Protein AF-K6YVU1-F1 (afdb_monomer_lite)

pLDDT: mean 83.22, std 13.0, range [44.31, 94.94]

Sequence (65 aa):
MIAIVNISPKHTPAHGLNQYALKSDRVILCTFWHIRTCDSKTQLLIDAAEAYKNYKAEKSIGEAA

Radius of gyration: 13.1 Å; chains: 1; bounding box: 28×25×40 Å

Structure (mmCIF, N/CA/C/O backbone):
data_AF-K6YVU1-F1
#
_entry.id   AF-K6YVU1-F1
#
loop_
_atom_site.group_PDB
_atom_site.id
_atom_site.type_symbol
_atom_site.label_atom_id
_atom_site.label_alt_id
_atom_site.label_comp_id
_atom_site.label_asym_id
_atom_site.label_entity_id
_atom_site.label_seq_id
_atom_site.pdbx_PDB_ins_code
_atom_site.Cartn_x
_atom_site.Cartn_y
_atom_site.Cartn_z
_atom_site.occupancy
_atom_site.B_iso_or_equiv
_atom_site.auth_seq_id
_atom_site.auth_comp_id
_atom_site.auth_asym_id
_atom_site.auth_atom_id
_atom_site.pdbx_PDB_model_num
ATOM 1 N N . MET A 1 1 ? -6.386 -12.014 7.318 1.00 77.31 1 MET A N 1
ATOM 2 C CA . MET A 1 1 ? -5.270 -12.056 6.334 1.00 77.31 1 MET A CA 1
ATOM 3 C C . MET A 1 1 ? -4.872 -10.632 5.977 1.00 77.31 1 MET A C 1
ATOM 5 O O . MET A 1 1 ? -5.772 -9.837 5.735 1.00 77.31 1 MET A O 1
ATOM 9 N N . ILE A 1 2 ? -3.574 -10.307 5.925 1.00 86.88 2 ILE A N 1
ATOM 10 C CA . ILE A 1 2 ? -3.094 -8.982 5.484 1.00 86.88 2 ILE A CA 1
ATOM 11 C C . ILE A 1 2 ? -2.545 -9.089 4.059 1.00 86.88 2 ILE A C 1
ATOM 13 O O . ILE A 1 2 ? -1.785 -10.010 3.765 1.00 86.88 2 ILE A O 1
ATOM 17 N N . ALA A 1 3 ? -2.932 -8.163 3.182 1.00 90.75 3 ALA A N 1
ATOM 18 C CA . ALA A 1 3 ? -2.470 -8.118 1.797 1.00 90.75 3 ALA A CA 1
ATOM 19 C C . ALA A 1 3 ? -2.161 -6.686 1.345 1.00 90.75 3 ALA A C 1
ATOM 21 O O . ALA A 1 3 ? -2.866 -5.746 1.709 1.00 90.75 3 ALA A O 1
ATOM 22 N N . ILE A 1 4 ? -1.137 -6.544 0.500 1.00 91.06 4 ILE A N 1
ATOM 23 C CA . ILE A 1 4 ? -0.798 -5.303 -0.202 1.00 91.06 4 ILE A CA 1
ATOM 24 C C . ILE A 1 4 ? -1.190 -5.486 -1.664 1.00 91.06 4 ILE A C 1
ATOM 26 O O . ILE A 1 4 ? -0.712 -6.402 -2.332 1.00 91.06 4 ILE A O 1
ATOM 30 N N . VAL A 1 5 ? -2.080 -4.630 -2.158 1.00 89.94 5 VAL A N 1
ATOM 31 C CA . VAL A 1 5 ? -2.661 -4.758 -3.498 1.00 89.94 5 VAL A CA 1
ATOM 32 C C . VAL A 1 5 ? -2.368 -3.499 -4.295 1.00 89.94 5 VAL A C 1
ATOM 34 O O . VAL A 1 5 ? -2.701 -2.407 -3.850 1.00 89.94 5 VAL A O 1
ATOM 37 N N . ASN A 1 6 ? -1.766 -3.646 -5.475 1.00 89.44 6 ASN A N 1
ATOM 38 C CA . ASN A 1 6 ? -1.629 -2.535 -6.415 1.00 89.44 6 ASN A CA 1
ATOM 39 C C . ASN A 1 6 ? -3.019 -2.154 -6.952 1.00 89.44 6 ASN A C 1
ATOM 41 O O . ASN A 1 6 ? -3.731 -3.018 -7.464 1.00 89.44 6 ASN A O 1
ATOM 45 N N . ILE A 1 7 ? -3.394 -0.883 -6.820 1.00 89.12 7 ILE A N 1
ATOM 46 C CA . ILE A 1 7 ? -4.683 -0.338 -7.274 1.00 89.12 7 ILE A CA 1
ATOM 47 C C . ILE A 1 7 ? -4.529 0.706 -8.390 1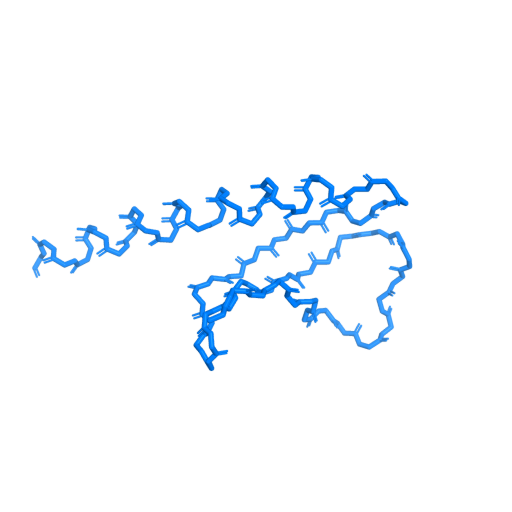.00 89.12 7 ILE A C 1
ATOM 49 O O . ILE A 1 7 ? -5.518 1.300 -8.815 1.00 89.12 7 ILE A O 1
ATOM 53 N N . SER A 1 8 ? -3.311 0.923 -8.890 1.00 82.88 8 SER A N 1
ATOM 54 C CA . SER A 1 8 ? -3.057 1.788 -10.043 1.00 82.88 8 SER A CA 1
ATOM 55 C C . SER A 1 8 ? -3.713 1.264 -11.338 1.00 82.88 8 SER A C 1
ATOM 57 O O . SER A 1 8 ? -3.974 0.064 -11.460 1.00 82.88 8 SER A O 1
ATOM 59 N N . PRO A 1 9 ? -3.975 2.141 -12.337 1.00 71.38 9 PRO A N 1
ATOM 60 C CA . PRO A 1 9 ? -4.646 1.761 -13.580 1.00 71.38 9 PRO A CA 1
ATOM 61 C C . PRO A 1 9 ? -3.940 0.609 -14.309 1.00 71.38 9 PRO A C 1
ATOM 63 O O . PRO A 1 9 ? -2.716 0.490 -14.252 1.00 71.38 9 PRO A O 1
ATOM 66 N N . LYS A 1 10 ? -4.721 -0.199 -15.047 1.00 59.53 10 LYS A N 1
ATOM 67 C CA . LYS A 1 10 ? -4.321 -1.464 -15.711 1.00 59.53 10 LYS A CA 1
ATOM 68 C C . LYS A 1 10 ? -3.031 -1.412 -16.549 1.00 59.53 10 LYS A C 1
ATOM 70 O O . LYS A 1 10 ? -2.444 -2.460 -16.792 1.00 59.53 10 LYS A O 1
ATOM 75 N N . HIS A 1 11 ? -2.580 -0.233 -16.969 1.00 58.88 11 HIS A N 1
ATOM 76 C CA . HIS A 1 11 ? -1.330 -0.018 -17.704 1.00 58.88 11 HIS A CA 1
ATOM 77 C C . HIS A 1 11 ? -0.199 0.478 -16.802 1.00 58.88 11 HIS A C 1
ATOM 79 O O . HIS A 1 11 ? 0.495 1.434 -17.140 1.00 58.88 11 HIS A O 1
ATOM 85 N N . THR A 1 12 ? -0.025 -0.132 -15.630 1.00 61.66 12 THR A N 1
ATOM 86 C CA . THR A 1 12 ? 1.024 0.314 -14.717 1.00 61.66 12 THR A CA 1
ATOM 87 C C . THR A 1 12 ?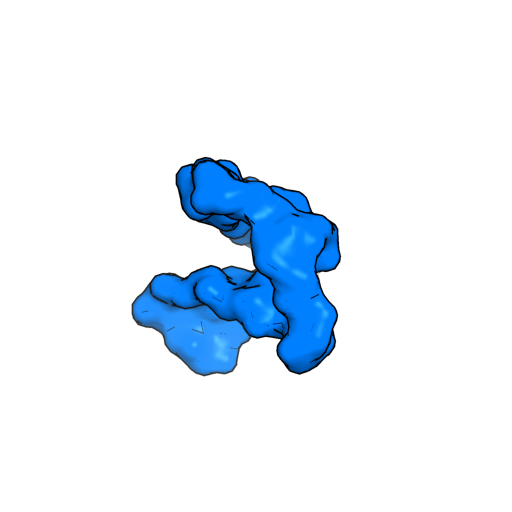 2.387 -0.225 -15.159 1.00 61.66 12 THR A C 1
ATOM 89 O O . THR A 1 12 ? 2.560 -1.447 -15.191 1.00 61.66 12 THR A O 1
ATOM 92 N N . PRO A 1 13 ? 3.361 0.638 -15.502 1.00 63.62 13 PRO A N 1
ATOM 93 C CA . PRO A 1 13 ? 4.679 0.192 -15.940 1.00 63.62 13 PRO A CA 1
ATOM 94 C C 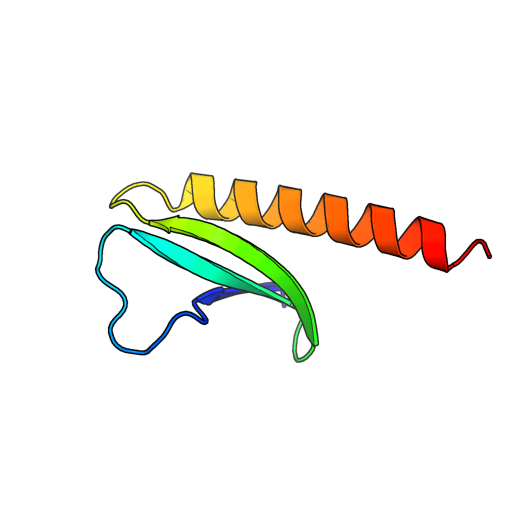. PRO A 1 13 ? 5.395 -0.638 -14.858 1.00 63.62 13 PRO A C 1
ATOM 96 O O . PRO A 1 13 ? 5.113 -0.533 -13.659 1.00 63.62 13 PRO A O 1
ATOM 99 N N . ALA A 1 14 ? 6.336 -1.493 -15.279 1.00 65.75 14 ALA A N 1
ATOM 100 C CA . ALA A 1 14 ? 7.175 -2.286 -14.368 1.00 65.75 14 ALA A CA 1
ATOM 101 C C . ALA A 1 14 ? 7.996 -1.403 -13.405 1.00 65.75 14 ALA A C 1
ATOM 103 O O . ALA A 1 14 ? 8.385 -1.860 -12.331 1.00 65.75 14 ALA A O 1
ATOM 104 N N . HIS A 1 15 ? 8.177 -0.133 -13.774 1.00 67.00 15 HIS A N 1
ATOM 105 C CA . HIS A 1 15 ? 8.860 0.907 -13.021 1.00 67.00 15 HIS A CA 1
ATOM 106 C C . HIS A 1 15 ? 7.979 2.147 -12.917 1.00 67.00 15 HIS A C 1
ATOM 108 O O . HIS A 1 15 ? 7.336 2.508 -13.900 1.00 67.00 15 HIS A O 1
ATOM 114 N N . GLY A 1 16 ? 7.985 2.825 -11.772 1.00 80.06 16 GLY A N 1
ATOM 115 C CA . GLY A 1 16 ? 7.265 4.089 -11.596 1.00 80.06 16 GLY A CA 1
ATOM 116 C C . GLY A 1 16 ? 6.461 4.163 -10.304 1.00 80.06 16 GLY A C 1
ATOM 117 O O . GLY A 1 16 ? 6.460 3.236 -9.497 1.00 80.06 16 GLY A O 1
ATOM 118 N N . LEU A 1 17 ? 5.805 5.301 -10.094 1.00 86.00 17 LEU A N 1
ATOM 119 C CA . LEU A 1 17 ? 5.023 5.563 -8.893 1.00 86.00 17 LEU A CA 1
ATOM 120 C C . LEU A 1 17 ? 3.636 4.920 -9.000 1.00 86.00 17 LEU A C 1
ATOM 122 O O . LEU A 1 17 ? 2.834 5.307 -9.849 1.00 86.00 17 LEU A O 1
ATOM 126 N N . ASN A 1 18 ? 3.350 3.979 -8.102 1.00 89.06 18 ASN A N 1
ATOM 127 C CA . ASN A 1 18 ? 2.076 3.272 -8.042 1.00 89.06 18 ASN A CA 1
ATOM 128 C C . ASN A 1 18 ? 1.394 3.491 -6.697 1.00 89.06 18 ASN A C 1
ATOM 130 O O . ASN A 1 18 ? 2.046 3.718 -5.679 1.00 89.06 18 ASN A O 1
ATOM 134 N N . GLN A 1 19 ? 0.075 3.368 -6.697 1.00 91.38 19 GLN A N 1
ATOM 135 C CA . GLN A 1 19 ? -0.743 3.410 -5.504 1.00 91.38 19 GLN A CA 1
ATOM 136 C C . GLN A 1 19 ? -1.104 1.986 -5.090 1.00 91.38 19 GLN A C 1
ATOM 138 O O . GLN A 1 19 ? -1.539 1.163 -5.901 1.00 91.38 19 GLN A O 1
ATOM 143 N N . TYR A 1 20 ? -0.945 1.710 -3.806 1.00 92.38 20 TYR A N 1
ATOM 144 C CA . TYR A 1 20 ? -1.230 0.429 -3.188 1.00 92.38 20 TYR A CA 1
ATOM 145 C C . TYR A 1 20 ? -2.267 0.597 -2.084 1.00 92.38 20 TYR A C 1
ATOM 147 O O . TYR A 1 20 ? -2.357 1.641 -1.440 1.00 92.38 20 TYR A O 1
ATOM 155 N N . ALA A 1 21 ? -3.043 -0.455 -1.855 1.00 93.12 21 ALA A N 1
ATOM 156 C CA . ALA A 1 21 ? -3.951 -0.579 -0.729 1.00 93.12 21 ALA A CA 1
ATOM 157 C C . ALA A 1 21 ? -3.432 -1.647 0.233 1.00 93.12 21 ALA A C 1
ATOM 159 O O . ALA A 1 21 ? -3.174 -2.783 -0.181 1.00 93.12 21 ALA A O 1
ATOM 160 N N . LEU A 1 22 ? -3.343 -1.300 1.516 1.00 94.38 22 LEU A N 1
ATOM 161 C CA . LEU A 1 22 ? -3.181 -2.268 2.591 1.00 94.38 22 LEU A CA 1
ATOM 162 C C . LEU A 1 22 ? -4.565 -2.750 3.026 1.00 94.38 22 LEU A C 1
ATOM 164 O O . LEU A 1 22 ? -5.419 -1.961 3.435 1.00 94.38 22 LEU A O 1
ATOM 168 N N . LYS A 1 23 ? -4.791 -4.057 2.936 1.00 93.75 23 LYS A N 1
ATOM 169 C CA . LYS A 1 23 ? -6.064 -4.700 3.258 1.00 93.75 23 LYS A CA 1
ATOM 170 C C . LYS A 1 23 ? -5.923 -5.658 4.426 1.00 93.75 23 LYS A C 1
ATOM 172 O O . LYS A 1 23 ? -4.958 -6.417 4.481 1.00 93.75 23 LYS A O 1
ATOM 177 N N . SER A 1 24 ? -6.937 -5.674 5.288 1.00 92.56 24 SER A N 1
ATOM 178 C CA . SER A 1 24 ? -7.217 -6.800 6.179 1.00 92.56 24 SER A CA 1
ATOM 179 C C . SER A 1 24 ? -8.544 -7.415 5.758 1.00 92.56 24 SER A C 1
ATOM 181 O O . SER A 1 24 ? -9.589 -6.766 5.813 1.00 92.56 24 SER A O 1
ATOM 183 N N . ASP A 1 25 ? -8.494 -8.657 5.289 1.00 89.69 25 ASP A N 1
ATOM 184 C CA . ASP A 1 25 ? -9.643 -9.380 4.737 1.00 89.69 25 ASP A CA 1
ATOM 185 C C . ASP A 1 25 ? -10.348 -8.591 3.613 1.00 89.69 25 ASP A C 1
ATOM 187 O O . ASP A 1 25 ? -9.769 -8.383 2.544 1.00 89.69 25 ASP A O 1
ATOM 191 N N . ARG A 1 26 ? -11.595 -8.144 3.825 1.00 87.31 26 ARG A N 1
ATOM 192 C CA . ARG A 1 26 ? -12.379 -7.371 2.839 1.00 87.31 26 ARG A CA 1
ATOM 193 C C . ARG A 1 26 ? -12.291 -5.854 3.028 1.00 87.31 26 ARG A C 1
ATOM 195 O O . ARG A 1 26 ? -12.862 -5.120 2.227 1.00 87.31 26 ARG A O 1
ATOM 202 N N . VAL A 1 27 ? -11.578 -5.385 4.050 1.00 90.00 27 VAL A N 1
ATOM 203 C CA . VAL A 1 27 ? -11.517 -3.969 4.426 1.00 90.00 27 VAL A CA 1
ATOM 204 C C . VAL A 1 27 ? -10.192 -3.362 3.974 1.00 90.00 27 VAL A C 1
ATOM 206 O O . VAL A 1 27 ? -9.122 -3.920 4.224 1.00 90.00 27 VAL A O 1
ATOM 209 N N . ILE A 1 28 ? -10.259 -2.210 3.302 1.00 92.50 28 ILE A N 1
ATOM 210 C CA . ILE A 1 28 ? -9.084 -1.373 3.032 1.00 92.50 28 ILE A CA 1
ATOM 211 C C . ILE A 1 28 ? -8.788 -0.585 4.304 1.00 92.50 28 ILE A C 1
ATOM 213 O O . ILE A 1 28 ? -9.649 0.144 4.786 1.00 92.50 28 ILE A O 1
ATOM 217 N N . LEU A 1 29 ? -7.586 -0.759 4.845 1.00 92.62 29 LEU A N 1
ATOM 218 C CA . LEU A 1 29 ? -7.130 -0.041 6.031 1.00 92.62 29 LEU A CA 1
ATOM 219 C C . LEU A 1 29 ? -6.596 1.333 5.638 1.00 92.62 29 LEU A C 1
ATOM 221 O O . LEU A 1 29 ? -7.007 2.339 6.196 1.00 92.62 29 LEU A O 1
ATOM 225 N N . CYS A 1 30 ? -5.706 1.371 4.649 1.00 93.75 30 CYS A N 1
ATOM 226 C CA . CYS A 1 30 ? -5.147 2.606 4.121 1.00 93.75 30 CYS A CA 1
ATOM 227 C C . CYS A 1 30 ? -4.643 2.413 2.688 1.00 93.75 30 CYS A C 1
ATOM 229 O O . CYS A 1 30 ? -4.482 1.287 2.201 1.00 93.75 30 CYS A O 1
ATOM 231 N N . THR A 1 31 ? -4.391 3.532 2.015 1.00 94.50 31 THR A N 1
ATOM 232 C CA . THR A 1 31 ? -3.725 3.573 0.712 1.00 94.50 31 THR A CA 1
ATOM 233 C C . THR A 1 31 ? -2.418 4.332 0.821 1.00 94.50 31 THR A C 1
ATOM 235 O O . THR A 1 31 ? -2.351 5.320 1.548 1.00 94.50 31 THR A O 1
ATOM 238 N N . PHE A 1 32 ? -1.410 3.915 0.068 1.00 93.81 32 PHE A N 1
ATOM 239 C CA . PHE A 1 32 ? -0.098 4.549 0.063 1.00 93.81 32 PHE A CA 1
ATOM 240 C C . PHE A 1 32 ? 0.521 4.523 -1.330 1.00 93.81 32 PHE A C 1
ATOM 242 O O . PHE A 1 32 ? 0.136 3.723 -2.185 1.00 93.81 32 PHE A O 1
ATOM 249 N N . TRP A 1 33 ? 1.466 5.424 -1.561 1.00 91.75 33 TRP A N 1
ATOM 250 C CA . TRP A 1 33 ? 2.215 5.507 -2.807 1.00 91.75 33 TRP A CA 1
ATOM 251 C C . TRP A 1 33 ? 3.570 4.832 -2.637 1.00 91.75 33 TRP A C 1
ATOM 253 O O . TRP A 1 33 ? 4.204 4.981 -1.599 1.00 91.75 33 TRP A O 1
ATOM 263 N N . HIS A 1 34 ? 4.012 4.104 -3.656 1.00 91.12 34 HIS A N 1
ATOM 264 C CA . HIS A 1 34 ? 5.302 3.430 -3.653 1.00 91.12 34 HIS A CA 1
ATOM 265 C C . HIS A 1 34 ? 5.946 3.492 -5.037 1.00 91.12 34 HIS A C 1
ATOM 267 O O . HIS A 1 34 ? 5.291 3.265 -6.060 1.00 91.12 34 HIS A O 1
ATOM 273 N N . ILE A 1 35 ? 7.246 3.777 -5.065 1.00 88.75 35 ILE A N 1
ATOM 274 C CA . ILE A 1 35 ? 8.044 3.774 -6.291 1.00 88.75 35 ILE A CA 1
ATOM 275 C C . ILE A 1 35 ? 8.468 2.338 -6.581 1.00 88.75 35 ILE A C 1
ATOM 277 O O . ILE A 1 35 ? 9.332 1.774 -5.914 1.00 88.75 35 ILE A O 1
ATOM 281 N N . ARG A 1 36 ? 7.869 1.749 -7.612 1.00 80.94 36 ARG A N 1
ATOM 282 C CA . ARG A 1 36 ? 8.183 0.398 -8.056 1.00 80.94 36 ARG A CA 1
ATOM 283 C C . ARG A 1 36 ? 9.529 0.381 -8.775 1.00 80.94 36 ARG 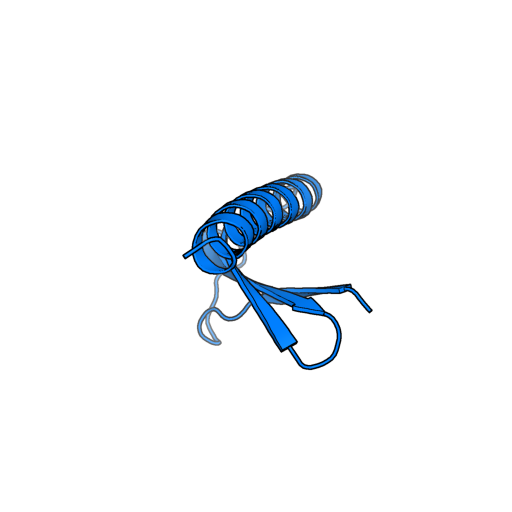A C 1
ATOM 285 O O . ARG A 1 36 ? 9.701 1.043 -9.801 1.00 80.94 36 ARG A O 1
ATOM 292 N N . THR A 1 37 ? 10.455 -0.421 -8.265 1.00 80.12 37 THR A N 1
ATOM 293 C CA . THR A 1 37 ? 11.706 -0.799 -8.936 1.00 80.12 37 THR A CA 1
ATOM 294 C C . THR A 1 37 ? 11.879 -2.322 -8.853 1.00 80.12 37 THR A C 1
ATOM 296 O O . THR A 1 37 ? 11.132 -2.989 -8.135 1.00 80.12 37 THR A O 1
ATOM 299 N N . CYS A 1 38 ? 12.814 -2.909 -9.611 1.00 70.88 38 CYS A N 1
ATOM 300 C CA . CYS A 1 38 ? 12.988 -4.372 -9.670 1.00 70.88 38 CYS A CA 1
ATOM 301 C C . CYS A 1 38 ? 13.211 -5.019 -8.291 1.00 70.88 38 CYS A C 1
ATOM 303 O O . CYS A 1 38 ? 12.731 -6.128 -8.054 1.00 70.88 38 CYS A O 1
ATOM 305 N N . ASP A 1 39 ? 13.847 -4.288 -7.374 1.00 76.38 39 ASP A N 1
ATOM 306 C CA . ASP A 1 39 ? 14.271 -4.784 -6.063 1.00 76.38 39 ASP A CA 1
ATOM 307 C C . ASP A 1 39 ? 13.501 -4.146 -4.893 1.00 76.38 39 ASP A C 1
ATOM 309 O O . ASP A 1 39 ? 13.818 -4.375 -3.727 1.00 76.38 39 ASP A O 1
ATOM 313 N N . SER A 1 40 ? 12.437 -3.378 -5.162 1.00 79.69 40 SER A N 1
ATOM 314 C CA . SER A 1 40 ? 11.743 -2.602 -4.123 1.00 79.69 40 SER A CA 1
ATOM 315 C C . SER A 1 40 ? 10.761 -3.399 -3.259 1.00 79.69 40 SER A C 1
ATOM 317 O O . SER A 1 40 ? 10.009 -2.802 -2.495 1.00 79.69 40 SER A O 1
ATOM 319 N N . LYS A 1 41 ? 10.737 -4.740 -3.322 1.00 83.88 41 LYS A N 1
ATOM 320 C CA . LYS A 1 41 ? 9.760 -5.552 -2.563 1.00 83.88 41 LYS A CA 1
ATOM 321 C C . LYS A 1 41 ? 9.864 -5.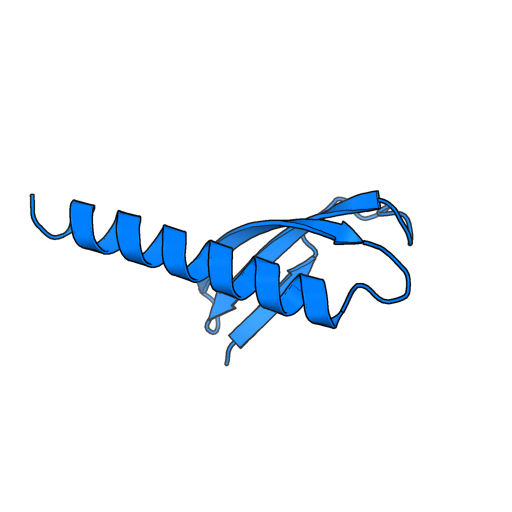338 -1.052 1.00 83.88 41 LYS A C 1
ATOM 323 O O . LYS A 1 41 ? 8.839 -5.219 -0.390 1.00 83.88 41 LYS A O 1
ATOM 328 N N . THR A 1 42 ? 11.082 -5.266 -0.517 1.00 90.31 42 THR A N 1
ATOM 329 C CA . THR A 1 42 ? 11.305 -4.970 0.907 1.00 90.31 42 THR A CA 1
ATOM 330 C C . THR A 1 42 ? 10.842 -3.557 1.241 1.00 90.31 42 THR A C 1
ATOM 332 O O . THR A 1 42 ? 10.139 -3.362 2.226 1.00 90.31 42 THR A O 1
ATOM 335 N N . GLN A 1 43 ? 11.157 -2.585 0.382 1.00 90.56 43 GLN A N 1
ATOM 336 C CA . GLN A 1 43 ? 10.733 -1.200 0.571 1.00 90.56 43 GLN A CA 1
ATOM 337 C C . GLN A 1 43 ? 9.205 -1.055 0.523 1.00 90.56 43 GLN A C 1
ATOM 339 O O . GLN A 1 43 ? 8.634 -0.344 1.336 1.00 90.56 43 GLN A O 1
ATOM 344 N N . LEU A 1 44 ? 8.520 -1.804 -0.344 1.00 91.06 44 LEU A N 1
ATOM 345 C CA . LEU A 1 44 ? 7.058 -1.834 -0.407 1.00 91.06 44 LEU A CA 1
ATOM 346 C C . LEU A 1 44 ? 6.429 -2.285 0.923 1.00 91.06 44 LEU A C 1
ATOM 348 O O . LEU A 1 44 ? 5.377 -1.777 1.305 1.00 91.06 44 LEU A O 1
ATOM 352 N N . LEU A 1 45 ? 7.057 -3.235 1.627 1.00 92.50 45 LEU A N 1
ATOM 353 C CA . LEU A 1 45 ? 6.604 -3.677 2.951 1.00 92.50 45 LEU A CA 1
ATOM 354 C C . LEU A 1 45 ? 6.829 -2.602 4.019 1.00 92.50 45 LEU A C 1
ATOM 356 O O . LEU A 1 45 ? 5.972 -2.422 4.883 1.00 92.50 45 LEU A O 1
ATOM 360 N N . ILE A 1 46 ? 7.960 -1.896 3.950 1.00 93.69 46 ILE A N 1
ATOM 361 C CA . ILE A 1 46 ? 8.282 -0.790 4.859 1.00 93.69 46 ILE A CA 1
ATOM 362 C C . ILE A 1 46 ? 7.261 0.338 4.679 1.00 93.69 46 ILE A C 1
ATOM 364 O O . ILE A 1 46 ? 6.613 0.725 5.650 1.00 93.69 46 ILE A O 1
ATOM 368 N N . ASP A 1 47 ? 7.023 0.773 3.442 1.00 93.75 47 ASP A N 1
ATOM 369 C CA . ASP A 1 47 ? 6.070 1.844 3.131 1.00 93.75 47 ASP A CA 1
ATOM 370 C C . ASP A 1 47 ? 4.643 1.474 3.578 1.00 93.75 47 ASP A C 1
ATOM 372 O O . ASP A 1 47 ? 3.907 2.303 4.115 1.00 93.75 47 ASP A O 1
ATOM 376 N N . ALA A 1 48 ? 4.253 0.202 3.428 1.00 93.81 48 ALA A N 1
ATOM 377 C CA . ALA A 1 48 ? 2.973 -0.295 3.927 1.00 93.81 48 ALA A CA 1
ATOM 378 C C . ALA A 1 48 ? 2.869 -0.233 5.461 1.00 93.81 48 ALA A C 1
ATOM 380 O O . ALA A 1 48 ? 1.811 0.107 5.997 1.00 93.81 48 ALA A O 1
ATOM 381 N N . ALA A 1 49 ? 3.949 -0.564 6.176 1.00 93.69 49 ALA A N 1
ATOM 382 C CA . ALA A 1 49 ? 3.991 -0.500 7.634 1.00 93.69 49 ALA A CA 1
ATOM 383 C C . ALA A 1 49 ? 3.917 0.950 8.138 1.00 93.69 49 ALA A C 1
ATOM 385 O O . ALA A 1 49 ? 3.185 1.233 9.089 1.00 93.69 49 ALA A O 1
ATOM 386 N N . GLU A 1 50 ? 4.609 1.877 7.475 1.00 94.94 50 GLU A N 1
ATOM 387 C CA . GLU A 1 50 ? 4.538 3.309 7.779 1.00 94.94 50 GLU A CA 1
ATOM 388 C C . GLU A 1 50 ? 3.137 3.871 7.526 1.00 94.94 50 GLU A C 1
ATOM 390 O O . GLU A 1 5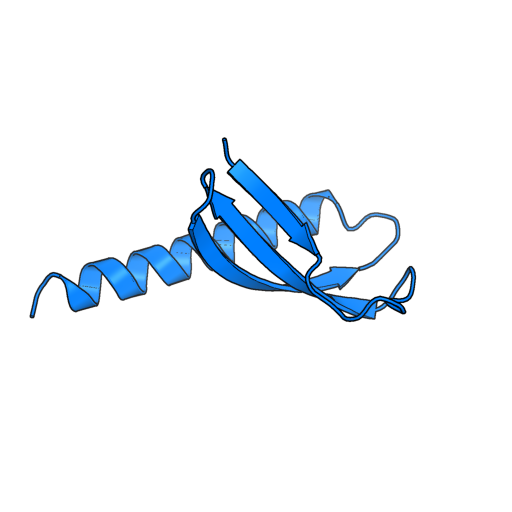0 ? 2.560 4.523 8.400 1.00 94.94 50 GLU A O 1
ATOM 395 N N . ALA A 1 51 ? 2.535 3.541 6.382 1.00 93.69 51 ALA A N 1
ATOM 396 C CA . ALA A 1 51 ? 1.169 3.936 6.065 1.00 93.69 51 ALA A CA 1
ATOM 397 C C . ALA A 1 51 ? 0.159 3.409 7.095 1.00 93.69 51 ALA A C 1
ATOM 399 O O . ALA A 1 51 ? -0.775 4.116 7.477 1.00 93.69 51 ALA A O 1
ATOM 400 N N . TYR A 1 52 ? 0.344 2.178 7.582 1.00 94.12 52 TYR A N 1
ATOM 401 C CA . TYR A 1 52 ? -0.499 1.622 8.638 1.00 94.12 52 TYR A CA 1
ATOM 402 C C . TYR A 1 52 ? -0.314 2.336 9.979 1.00 94.12 52 TYR A C 1
ATOM 404 O O . TYR A 1 52 ? -1.296 2.596 10.676 1.00 94.12 52 TYR A O 1
ATOM 412 N N . LYS A 1 53 ? 0.930 2.669 10.342 1.00 94.31 53 LYS A N 1
ATOM 413 C CA . LYS A 1 53 ? 1.241 3.409 11.570 1.00 94.31 53 LYS A CA 1
ATOM 414 C C . LYS A 1 53 ? 0.565 4.782 11.572 1.00 94.31 53 LYS A C 1
ATOM 416 O O . LYS A 1 53 ? -0.043 5.145 12.577 1.00 94.31 53 LYS A O 1
ATOM 421 N N . ASN A 1 54 ? 0.610 5.492 10.445 1.00 91.12 54 ASN A N 1
ATOM 422 C CA . ASN A 1 54 ? -0.049 6.790 10.284 1.00 91.12 54 ASN A CA 1
ATOM 423 C C . ASN A 1 54 ? -1.576 6.658 10.367 1.00 91.12 54 ASN A C 1
ATOM 425 O O . ASN A 1 54 ? -2.203 7.344 11.169 1.00 91.12 54 ASN A O 1
ATOM 429 N N . TYR A 1 55 ? -2.158 5.691 9.650 1.00 91.38 55 TYR A N 1
ATOM 430 C CA . TYR A 1 55 ? -3.590 5.386 9.740 1.00 91.38 55 TYR A CA 1
ATOM 431 C C . TYR A 1 55 ? -4.042 5.096 11.181 1.00 91.38 55 TYR A C 1
ATOM 433 O O . TYR A 1 55 ? -5.079 5.581 11.630 1.00 91.38 55 TYR A O 1
ATOM 441 N N . LYS A 1 56 ? -3.257 4.315 11.934 1.00 89.88 56 LYS A N 1
ATOM 442 C CA . LYS A 1 56 ? -3.537 4.020 13.344 1.00 89.88 56 LYS A CA 1
ATOM 443 C C . LYS A 1 56 ? -3.473 5.265 14.224 1.00 89.88 56 LYS A C 1
ATOM 445 O O . LYS A 1 56 ? -4.332 5.411 15.087 1.00 89.88 56 LYS A O 1
ATOM 450 N N . ALA A 1 57 ? -2.492 6.140 14.010 1.00 88.25 57 ALA A N 1
ATOM 451 C CA . ALA A 1 57 ? -2.374 7.387 14.756 1.00 88.25 57 ALA A CA 1
ATOM 452 C C . ALA A 1 57 ? -3.594 8.298 14.531 1.00 88.25 57 ALA A C 1
ATOM 454 O O . ALA A 1 57 ? -4.162 8.791 15.499 1.00 88.25 57 ALA A O 1
ATOM 455 N N . GLU A 1 58 ? -4.051 8.448 13.285 1.00 84.06 58 GLU A N 1
ATOM 456 C CA . GLU A 1 58 ? -5.250 9.232 12.945 1.00 84.06 58 GLU A CA 1
ATOM 457 C C . GLU A 1 58 ? -6.525 8.651 13.576 1.00 84.06 58 GLU A C 1
ATOM 459 O O . GLU A 1 58 ? -7.332 9.376 14.158 1.00 84.06 58 GLU A O 1
ATOM 464 N N . LYS A 1 59 ? -6.679 7.322 13.528 1.00 77.44 59 LYS A N 1
ATOM 465 C CA . LYS A 1 59 ? -7.791 6.595 14.160 1.00 77.44 59 LYS A CA 1
ATOM 466 C C . LYS A 1 59 ? -7.861 6.817 15.672 1.00 77.44 59 LYS A C 1
ATOM 468 O O . LYS A 1 59 ? -8.944 7.067 16.191 1.00 77.44 59 LYS A O 1
ATOM 473 N N . SER A 1 60 ? -6.724 6.760 16.363 1.00 69.56 60 SER A N 1
ATOM 474 C CA . SER A 1 60 ? -6.667 6.968 17.815 1.00 69.56 60 SER A CA 1
ATOM 475 C C . SER A 1 60 ? -7.009 8.401 18.235 1.00 69.56 60 SER A C 1
ATOM 477 O O . SER A 1 60 ? -7.464 8.607 19.355 1.00 69.56 60 SER A O 1
ATOM 479 N N . ILE A 1 61 ? -6.805 9.390 17.358 1.00 62.59 61 ILE A N 1
ATOM 480 C CA . ILE A 1 61 ? -7.176 10.791 17.617 1.00 62.59 61 ILE A CA 1
ATOM 481 C C . ILE A 1 61 ? -8.690 10.986 17.442 1.00 62.59 61 ILE A C 1
ATOM 483 O O . ILE A 1 61 ? -9.307 11.707 18.220 1.00 62.59 61 ILE A O 1
ATOM 487 N N . GLY A 1 62 ? -9.303 10.317 16.461 1.00 57.72 62 GLY A N 1
ATOM 488 C CA . GLY A 1 62 ? -10.745 10.405 16.202 1.00 57.72 62 GLY A CA 1
ATOM 489 C C . GLY A 1 62 ? -11.638 9.657 17.201 1.00 57.72 62 GLY A C 1
ATOM 490 O O . GLY A 1 62 ? -12.818 9.966 17.292 1.00 57.72 62 GLY A O 1
ATOM 491 N N . GLU A 1 63 ? -11.104 8.689 17.950 1.00 51.56 63 GLU A N 1
ATOM 492 C CA . GLU A 1 63 ? -11.846 7.942 18.986 1.00 51.56 63 GLU A CA 1
ATOM 493 C C . GLU A 1 63 ? -11.800 8.617 20.374 1.00 51.56 63 GLU A C 1
ATOM 495 O O . GLU A 1 63 ? -12.469 8.162 21.299 1.00 51.56 63 GLU A O 1
ATOM 500 N N . ALA A 1 64 ? -11.036 9.706 20.524 1.00 49.31 64 ALA A N 1
ATOM 501 C CA . ALA A 1 64 ? -10.887 10.462 21.771 1.00 49.31 64 ALA A CA 1
ATOM 502 C C . ALA A 1 64 ? -11.666 11.799 21.795 1.00 49.31 64 ALA A C 1
ATOM 504 O O . ALA A 1 64 ? -11.447 12.599 22.707 1.00 49.31 64 ALA A O 1
ATOM 505 N N . ALA A 1 65 ? -12.536 12.047 20.805 1.00 44.31 65 ALA A N 1
ATOM 506 C CA . ALA A 1 65 ? -13.332 13.271 20.648 1.00 44.31 65 ALA A CA 1
ATOM 507 C C . ALA A 1 65 ? -14.838 13.011 20.792 1.00 44.31 65 ALA A C 1
ATOM 509 O O . ALA A 1 65 ? -15.313 11.980 20.263 1.00 44.31 65 ALA A O 1
#

Secondary structure (DSSP, 8-state):
-EEEEE-S-S---SSEEEEEEEEETTEEEEEEEEEE-TTTHHHHHHHHHHHHHHHHHHHHHHTT-

Organism: NCBI:txid1129794

Foldseek 3Di:
DWDKAFPAPPPDDQFAKTKIFIDDPPDTLFIFIDTHDPPCPVVSVVRSVVRNVVSVVVVVVVVVD